Protein AF-A0AAV1ZAE6-F1 (afdb_monomer_lite)

pLDDT: mean 77.92, std 19.26, range [39.47, 96.94]

Structure (mmCIF, N/CA/C/O backbone):
data_AF-A0AAV1ZAE6-F1
#
_entry.id   AF-A0AAV1ZAE6-F1
#
loop_
_atom_site.group_PDB
_atom_site.id
_atom_site.type_symbol
_atom_site.label_atom_id
_atom_site.label_alt_id
_atom_sit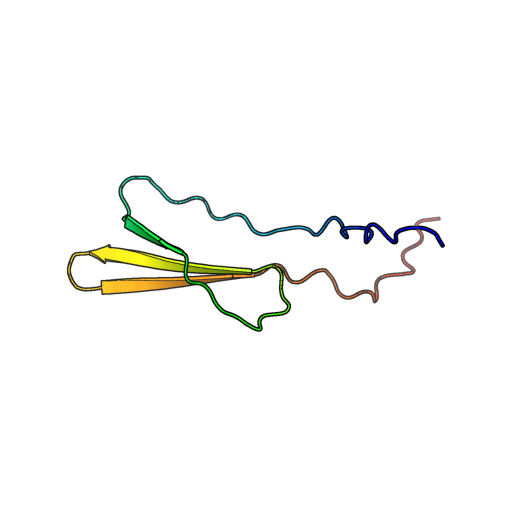e.label_comp_id
_atom_site.label_asym_id
_atom_site.label_entity_id
_atom_site.label_seq_id
_atom_site.pdbx_PDB_ins_code
_atom_site.Cartn_x
_atom_site.Cartn_y
_atom_site.Cartn_z
_atom_site.occupancy
_atom_site.B_iso_or_equiv
_atom_site.auth_seq_id
_atom_site.auth_comp_id
_atom_site.auth_asym_id
_atom_site.auth_atom_id
_atom_site.pdbx_PDB_model_num
ATOM 1 N N . ARG A 1 1 ? 41.307 1.790 -5.470 1.00 39.47 1 ARG A N 1
ATOM 2 C CA . ARG A 1 1 ? 40.215 1.049 -6.150 1.00 39.47 1 ARG A CA 1
ATOM 3 C C . ARG A 1 1 ? 38.952 1.857 -5.884 1.00 39.47 1 ARG A C 1
ATOM 5 O O . ARG A 1 1 ? 38.621 2.017 -4.720 1.00 39.47 1 ARG A O 1
ATOM 12 N N . LEU A 1 2 ? 38.400 2.508 -6.911 1.00 41.62 2 LEU A N 1
ATOM 13 C CA . LEU A 1 2 ? 37.284 3.455 -6.788 1.00 41.62 2 LEU A CA 1
ATOM 14 C C . LEU A 1 2 ? 36.094 2.789 -6.086 1.00 41.62 2 LEU A C 1
ATOM 16 O O . LEU A 1 2 ? 35.679 1.701 -6.486 1.00 41.62 2 LEU A O 1
ATOM 20 N N . SER A 1 3 ? 35.584 3.439 -5.040 1.00 45.44 3 SER A N 1
ATOM 21 C CA . SER A 1 3 ? 34.294 3.137 -4.432 1.00 45.44 3 SER A CA 1
ATOM 22 C C . SER A 1 3 ? 33.224 3.331 -5.498 1.00 45.44 3 SER A C 1
ATOM 24 O O . SER A 1 3 ? 32.951 4.451 -5.928 1.00 45.44 3 SER A O 1
ATOM 26 N N . THR A 1 4 ? 32.651 2.228 -5.961 1.00 49.31 4 THR A N 1
ATOM 27 C CA . THR A 1 4 ? 31.414 2.215 -6.734 1.00 49.31 4 THR A CA 1
ATOM 28 C C . THR A 1 4 ? 30.295 2.639 -5.789 1.00 49.31 4 THR A C 1
ATOM 30 O O . THR A 1 4 ? 29.561 1.814 -5.255 1.00 49.31 4 THR A O 1
ATOM 33 N N . GLU A 1 5 ? 30.185 3.945 -5.538 1.00 47.84 5 GLU A N 1
ATOM 34 C CA . GLU A 1 5 ? 28.904 4.517 -5.146 1.00 47.84 5 GLU A CA 1
ATOM 35 C C . GLU A 1 5 ? 27.955 4.192 -6.293 1.00 47.84 5 GLU A C 1
ATOM 37 O O . GLU A 1 5 ? 28.054 4.755 -7.386 1.00 47.84 5 GLU A O 1
ATOM 42 N N . GLY A 1 6 ? 27.144 3.152 -6.086 1.00 48.78 6 GLY A N 1
ATOM 43 C CA . GLY A 1 6 ? 26.219 2.653 -7.083 1.00 48.78 6 GLY A CA 1
ATOM 44 C C . GLY A 1 6 ? 25.412 3.821 -7.618 1.00 48.78 6 GLY A C 1
ATOM 45 O O . GLY A 1 6 ? 24.803 4.564 -6.847 1.00 48.78 6 GLY A O 1
ATOM 46 N N . ILE A 1 7 ? 25.440 3.995 -8.938 1.00 48.66 7 ILE A N 1
ATOM 47 C CA . I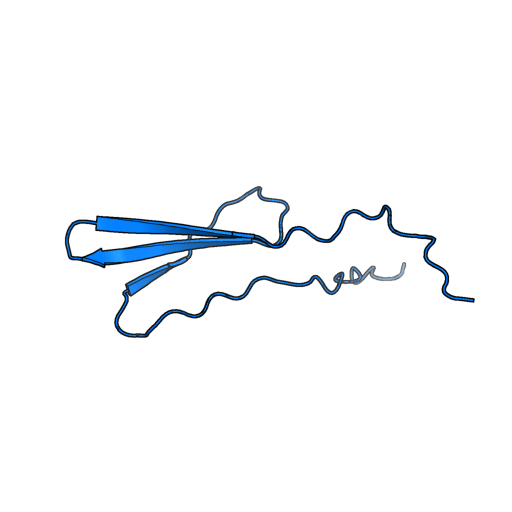LE A 1 7 ? 24.538 4.892 -9.648 1.00 48.66 7 ILE A CA 1
ATOM 48 C C . ILE A 1 7 ? 23.133 4.451 -9.237 1.00 48.66 7 ILE A C 1
ATOM 50 O O . ILE A 1 7 ? 22.620 3.457 -9.745 1.00 48.66 7 ILE A O 1
ATOM 54 N N . LYS A 1 8 ? 22.531 5.142 -8.262 1.00 55.47 8 LYS A N 1
ATOM 55 C CA . LYS A 1 8 ? 21.118 4.976 -7.937 1.00 55.47 8 LYS A CA 1
ATOM 56 C C . LYS A 1 8 ? 20.390 5.368 -9.210 1.00 55.47 8 LYS A C 1
ATOM 58 O O . LYS A 1 8 ? 20.339 6.555 -9.542 1.00 55.47 8 LYS A O 1
ATOM 63 N N . SER A 1 9 ? 19.910 4.386 -9.971 1.00 61.31 9 SER A N 1
ATOM 64 C CA . SER A 1 9 ? 19.040 4.664 -11.104 1.00 61.31 9 SER A CA 1
ATOM 65 C C . SER A 1 9 ? 17.900 5.522 -10.572 1.00 61.31 9 SER A C 1
ATOM 67 O O . SER A 1 9 ? 17.245 5.143 -9.601 1.00 61.31 9 SER A O 1
ATOM 69 N N . ARG A 1 10 ? 17.709 6.713 -11.145 1.00 62.41 10 ARG A N 1
ATOM 70 C CA . ARG A 1 10 ? 16.551 7.553 -10.836 1.00 62.41 10 ARG A CA 1
ATOM 71 C C . ARG A 1 10 ? 15.324 6.846 -11.409 1.00 62.41 10 ARG A C 1
ATOM 73 O O . ARG A 1 10 ? 14.983 7.056 -12.567 1.00 62.41 10 ARG A O 1
ATOM 80 N N . GLY A 1 11 ? 14.766 5.936 -10.618 1.00 70.00 11 GLY A N 1
ATOM 81 C CA . GLY A 1 11 ? 13.491 5.283 -10.872 1.00 70.00 11 GLY A CA 1
ATOM 82 C C . GLY A 1 11 ? 12.348 6.287 -10.998 1.00 70.00 11 GLY A C 1
ATOM 83 O O . GLY A 1 11 ? 12.501 7.449 -10.608 1.00 70.00 11 GLY A O 1
ATOM 84 N N . GLY A 1 12 ? 11.210 5.846 -11.534 1.00 81.50 12 GLY A N 1
ATOM 85 C CA . GLY A 1 12 ? 9.996 6.668 -11.590 1.00 81.50 12 GLY A CA 1
ATOM 86 C C . GLY A 1 12 ? 9.384 6.861 -10.201 1.00 81.50 12 GLY A C 1
ATOM 87 O O . GLY A 1 12 ? 8.884 7.939 -9.879 1.00 81.50 12 GLY A O 1
ATOM 88 N N . GLY A 1 13 ? 9.505 5.835 -9.358 1.00 85.06 13 GLY A N 1
ATOM 89 C CA . GLY A 1 13 ? 8.915 5.775 -8.034 1.00 85.06 13 GLY A CA 1
ATOM 90 C C . GLY A 1 13 ? 7.395 5.638 -8.088 1.00 85.06 13 GLY A C 1
ATOM 91 O O . GLY A 1 13 ? 6.741 5.862 -9.106 1.00 85.06 13 GLY A O 1
ATOM 92 N N . VAL A 1 14 ? 6.811 5.276 -6.951 1.00 89.38 14 VAL A N 1
ATOM 93 C CA . VAL A 1 14 ? 5.358 5.239 -6.770 1.00 89.38 14 VAL A CA 1
ATOM 94 C C . VAL A 1 14 ? 4.954 6.214 -5.675 1.00 89.38 14 VAL A C 1
ATOM 96 O O . VAL A 1 14 ? 5.636 6.345 -4.659 1.00 89.38 14 VAL A O 1
ATOM 99 N N . LEU A 1 15 ? 3.829 6.896 -5.883 1.00 91.44 15 LEU A N 1
ATOM 100 C CA . LEU A 1 15 ? 3.215 7.778 -4.899 1.00 91.44 15 LEU A CA 1
ATOM 101 C C . LEU A 1 15 ? 1.755 7.377 -4.717 1.00 91.44 15 LEU A C 1
ATOM 103 O O . LEU A 1 15 ? 1.006 7.257 -5.684 1.00 91.44 15 LEU A O 1
ATOM 107 N N . LEU A 1 16 ? 1.346 7.233 -3.461 1.00 92.94 16 LEU A N 1
ATOM 108 C CA . LEU A 1 16 ? -0.049 7.098 -3.080 1.00 92.94 16 LEU A CA 1
ATOM 109 C C . LEU A 1 16 ? -0.392 8.198 -2.079 1.00 92.94 16 LEU A C 1
ATOM 111 O O . LEU A 1 16 ? 0.233 8.305 -1.025 1.00 92.94 16 LEU A O 1
ATOM 115 N N . ALA A 1 17 ? -1.406 8.997 -2.399 1.00 94.38 17 ALA A N 1
ATOM 116 C CA . ALA A 1 17 ? -1.984 9.960 -1.475 1.00 94.38 17 ALA A CA 1
ATOM 117 C C . ALA A 1 17 ? -3.256 9.375 -0.856 1.00 94.38 17 ALA A C 1
ATOM 119 O O . ALA A 1 17 ? -4.135 8.892 -1.570 1.00 94.38 17 ALA A O 1
ATOM 120 N N . LEU A 1 18 ? -3.366 9.446 0.469 1.00 94.44 18 LEU A N 1
ATOM 121 C CA . LEU A 1 18 ? -4.539 8.989 1.206 1.00 94.44 18 LEU A CA 1
ATOM 122 C C . LEU A 1 18 ? -5.165 10.154 1.971 1.00 94.44 18 LEU A C 1
ATOM 124 O O . LEU A 1 18 ? -4.467 10.968 2.579 1.00 94.44 18 LEU A O 1
ATOM 128 N N . ASN A 1 19 ? -6.495 10.231 1.960 1.00 93.44 19 ASN A N 1
ATOM 129 C CA . ASN A 1 19 ? -7.211 11.185 2.795 1.00 93.44 19 ASN A CA 1
ATOM 130 C C . ASN A 1 19 ? -6.987 10.845 4.281 1.00 93.44 19 ASN A C 1
ATOM 132 O O . ASN A 1 19 ? -7.095 9.687 4.677 1.00 93.44 19 ASN A O 1
ATOM 136 N N . LYS A 1 20 ? -6.721 11.863 5.110 1.00 93.19 20 LYS A N 1
ATOM 137 C CA . LYS A 1 20 ? -6.408 11.719 6.545 1.00 93.19 20 LYS A CA 1
ATOM 138 C C . LYS A 1 20 ? -7.511 11.044 7.373 1.00 93.19 20 LYS A C 1
ATOM 140 O O . LYS A 1 20 ? -7.240 10.603 8.481 1.00 93.19 20 LYS A O 1
ATOM 145 N N . SER A 1 21 ? -8.740 10.986 6.858 1.00 92.88 21 SER A N 1
ATOM 146 C CA . SER A 1 21 ? -9.852 10.257 7.484 1.00 92.88 21 SER A CA 1
ATOM 147 C C . SER A 1 21 ? -9.672 8.735 7.464 1.00 92.88 21 SER A C 1
ATOM 149 O O . SER A 1 21 ? -10.293 8.044 8.269 1.00 92.88 21 SER A O 1
ATOM 151 N N . PHE A 1 22 ? -8.814 8.207 6.589 1.00 93.19 22 PHE A N 1
ATOM 152 C CA . PHE A 1 22 ? -8.521 6.782 6.527 1.00 93.19 22 PHE A CA 1
ATOM 153 C C . PHE A 1 22 ? -7.284 6.435 7.347 1.00 93.19 22 PHE A C 1
ATOM 155 O O . PHE A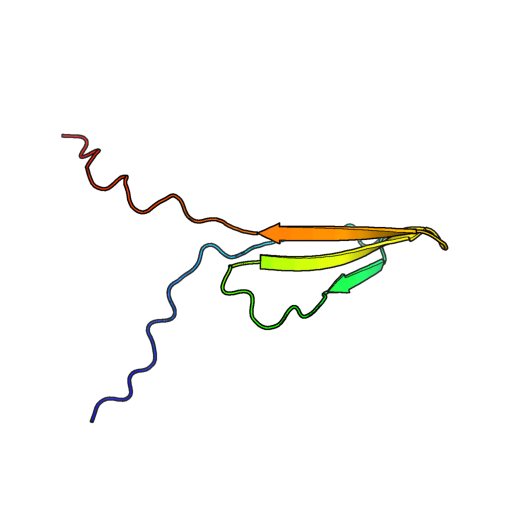 1 22 ? -6.259 7.114 7.304 1.00 93.19 22 PHE A O 1
ATOM 162 N N . THR A 1 23 ? -7.366 5.315 8.059 1.00 94.31 23 THR A N 1
ATOM 163 C CA . THR A 1 23 ? -6.197 4.686 8.676 1.00 94.31 23 THR A CA 1
ATOM 164 C C . THR A 1 23 ? -5.594 3.701 7.692 1.00 94.31 23 THR A C 1
ATOM 166 O O . THR A 1 23 ? -6.319 2.886 7.118 1.00 94.31 23 THR A O 1
ATOM 169 N N . ALA A 1 24 ? -4.278 3.734 7.522 1.00 95.12 24 ALA A N 1
ATOM 170 C CA . ALA A 1 24 ? -3.598 2.789 6.660 1.00 95.12 24 ALA A CA 1
ATOM 171 C C . ALA A 1 24 ? -2.253 2.341 7.224 1.00 95.12 24 ALA A C 1
ATOM 173 O O . ALA A 1 24 ? -1.631 3.038 8.025 1.00 95.12 24 ALA A O 1
ATOM 174 N N . THR A 1 25 ? -1.826 1.16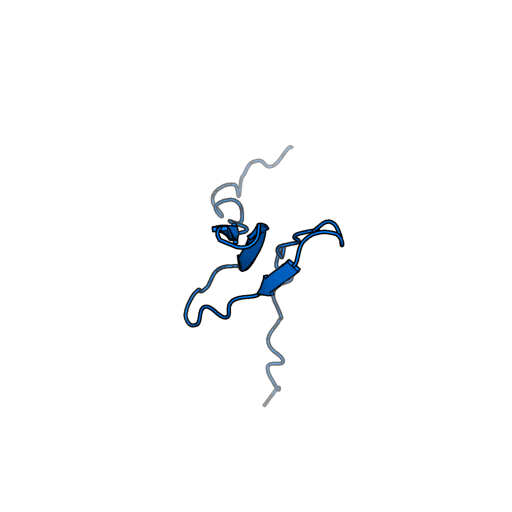2 6.790 1.00 95.69 25 THR A N 1
ATOM 175 C CA . THR A 1 25 ? -0.575 0.528 7.198 1.00 95.69 25 THR A CA 1
ATOM 176 C C . THR A 1 25 ? 0.177 0.110 5.948 1.00 95.69 25 THR A C 1
ATOM 178 O O . THR A 1 25 ? -0.349 -0.662 5.145 1.00 95.69 25 THR A O 1
ATOM 181 N N . ILE A 1 26 ? 1.386 0.644 5.779 1.00 94.75 26 ILE A N 1
ATOM 182 C CA . ILE A 1 26 ? 2.309 0.207 4.730 1.00 94.75 26 ILE A CA 1
ATOM 183 C C . ILE A 1 26 ? 2.770 -1.207 5.082 1.00 94.75 26 ILE A C 1
ATOM 185 O O . ILE A 1 26 ? 3.053 -1.494 6.245 1.00 94.75 26 ILE A O 1
ATOM 189 N N . LEU A 1 27 ? 2.787 -2.088 4.089 1.00 94.19 27 LEU A N 1
ATOM 190 C CA . LEU A 1 27 ? 3.177 -3.480 4.245 1.00 94.19 27 LEU A CA 1
ATOM 191 C C . LEU A 1 27 ? 4.535 -3.693 3.586 1.00 94.19 27 LEU A C 1
ATOM 193 O O . LEU A 1 27 ? 4.689 -3.455 2.387 1.00 94.19 27 LEU A O 1
ATOM 197 N N . ASP A 1 28 ? 5.494 -4.178 4.368 1.00 89.31 28 ASP A N 1
ATOM 198 C CA . ASP A 1 28 ? 6.785 -4.600 3.844 1.00 89.31 28 ASP A CA 1
ATOM 199 C C . ASP A 1 28 ? 6.619 -5.937 3.122 1.00 89.31 28 ASP A C 1
ATOM 201 O O . ASP A 1 28 ? 6.263 -6.954 3.722 1.00 89.31 28 ASP A O 1
ATOM 205 N N . VAL A 1 29 ? 6.875 -5.932 1.815 1.00 85.12 29 VAL A N 1
ATOM 206 C CA . VAL A 1 29 ? 6.866 -7.139 0.985 1.00 85.12 29 VAL A CA 1
ATOM 207 C C . VAL A 1 29 ? 8.297 -7.396 0.524 1.00 85.12 29 VAL A C 1
ATOM 209 O O . VAL A 1 29 ? 8.734 -6.818 -0.475 1.00 85.12 29 VAL A O 1
ATOM 212 N N . PRO A 1 30 ? 9.066 -8.218 1.261 1.00 77.38 30 PRO A N 1
ATOM 213 C CA . PRO A 1 30 ? 10.421 -8.548 0.854 1.00 77.38 30 PRO A CA 1
ATOM 214 C C . PRO A 1 30 ? 10.402 -9.299 -0.486 1.00 77.38 30 PRO A C 1
ATOM 216 O O . PRO A 1 30 ? 9.446 -10.004 -0.803 1.00 77.38 30 PRO A O 1
ATOM 219 N N . CYS A 1 31 ? 11.486 -9.162 -1.253 1.00 74.50 31 CYS A N 1
ATOM 220 C CA . CYS A 1 31 ? 11.736 -9.874 -2.516 1.00 74.50 31 CYS A CA 1
ATOM 221 C C . CYS A 1 31 ? 10.954 -9.398 -3.755 1.00 74.50 31 CYS A C 1
ATOM 223 O O . CYS A 1 31 ? 11.019 -10.063 -4.789 1.00 74.50 31 CYS A O 1
ATOM 225 N N . LEU A 1 32 ? 10.268 -8.254 -3.703 1.00 74.69 32 LEU A N 1
ATOM 226 C CA . LEU A 1 32 ? 9.668 -7.653 -4.894 1.00 74.69 32 LEU A CA 1
ATOM 227 C C . LEU A 1 32 ? 10.659 -6.684 -5.560 1.00 74.69 32 LEU A C 1
ATOM 229 O O . LEU A 1 32 ? 10.820 -5.557 -5.103 1.00 74.69 32 LEU A O 1
ATOM 233 N N . ASP A 1 33 ? 11.317 -7.116 -6.640 1.00 79.06 33 ASP A N 1
ATOM 234 C CA . ASP A 1 33 ? 12.211 -6.270 -7.459 1.00 79.06 33 ASP A CA 1
ATOM 235 C C . ASP A 1 33 ? 11.408 -5.371 -8.422 1.00 79.06 33 ASP A C 1
ATOM 237 O O . ASP A 1 33 ? 11.587 -5.385 -9.638 1.00 79.06 33 ASP A O 1
ATOM 241 N N . LEU A 1 34 ? 10.424 -4.653 -7.873 1.00 82.06 34 LEU A N 1
ATOM 242 C CA . LEU A 1 34 ? 9.596 -3.683 -8.588 1.00 82.06 34 LEU A CA 1
ATOM 243 C C . LEU A 1 34 ? 9.497 -2.397 -7.773 1.00 82.06 34 LEU A C 1
ATOM 245 O O . LEU A 1 34 ? 9.468 -2.416 -6.542 1.00 82.06 34 LEU A O 1
ATOM 249 N N . GLU A 1 35 ? 9.357 -1.272 -8.468 1.00 88.81 35 GLU A N 1
ATOM 250 C CA . GLU A 1 35 ? 8.991 -0.002 -7.846 1.00 88.81 35 GLU A CA 1
ATOM 251 C C . GLU A 1 35 ? 7.519 -0.067 -7.421 1.00 88.81 35 GLU A C 1
ATOM 253 O O . GLU A 1 35 ? 6.617 0.235 -8.204 1.00 88.81 35 GLU A O 1
ATOM 258 N N . ALA A 1 36 ? 7.268 -0.525 -6.194 1.00 90.44 36 ALA A N 1
ATOM 259 C CA . ALA A 1 36 ? 5.924 -0.757 -5.685 1.00 90.44 36 ALA A CA 1
ATOM 260 C C . ALA A 1 36 ? 5.768 -0.397 -4.202 1.00 90.44 36 ALA A C 1
ATOM 262 O O . ALA A 1 36 ? 6.716 -0.451 -3.421 1.00 90.44 36 ALA A O 1
ATOM 263 N N . ILE A 1 37 ? 4.533 -0.075 -3.813 1.00 92.56 37 ILE A N 1
ATOM 264 C CA . ILE A 1 37 ? 4.101 0.065 -2.423 1.00 92.56 37 ILE A CA 1
ATOM 265 C C . ILE A 1 37 ? 2.850 -0.781 -2.204 1.00 92.56 37 ILE A C 1
ATOM 267 O O . ILE A 1 37 ? 1.893 -0.732 -2.982 1.00 92.56 37 ILE A O 1
ATOM 271 N N . TRP A 1 38 ? 2.863 -1.544 -1.117 1.00 94.75 38 TRP A N 1
ATOM 272 C CA . TRP A 1 38 ? 1.705 -2.279 -0.633 1.00 94.75 38 TRP A CA 1
ATOM 273 C C . TRP A 1 38 ? 1.162 -1.589 0.608 1.00 94.75 38 TRP A C 1
ATOM 275 O O . TRP A 1 38 ? 1.913 -1.218 1.511 1.00 94.75 38 TRP A O 1
ATOM 285 N N . ILE A 1 39 ? -0.151 -1.400 0.657 1.00 96.38 39 ILE A N 1
ATOM 286 C CA . ILE A 1 39 ? -0.807 -0.741 1.781 1.00 96.38 39 ILE A CA 1
ATOM 287 C C . ILE A 1 39 ? -2.138 -1.418 2.089 1.00 96.38 39 ILE A C 1
ATOM 289 O O . ILE A 1 39 ? -2.929 -1.724 1.197 1.00 96.38 39 ILE A O 1
ATOM 293 N N . SER A 1 40 ? -2.400 -1.630 3.373 1.00 96.19 40 SER A N 1
ATOM 294 C CA . SER A 1 40 ? -3.723 -1.992 3.870 1.00 96.19 40 SER A CA 1
ATOM 295 C C . SER A 1 40 ? -4.420 -0.730 4.367 1.00 96.19 40 SER A C 1
ATOM 297 O O . SER A 1 40 ? -3.954 -0.103 5.316 1.00 96.19 40 SER A O 1
ATOM 299 N N . VAL A 1 41 ? -5.544 -0.367 3.755 1.00 96.94 41 VAL A N 1
ATOM 300 C CA . VAL A 1 41 ? -6.380 0.775 4.141 1.00 96.94 41 VAL A CA 1
ATOM 301 C C . VAL A 1 41 ? -7.613 0.265 4.877 1.00 96.94 41 VAL A C 1
ATOM 303 O O . VAL A 1 41 ? -8.391 -0.519 4.338 1.00 96.94 41 VAL A O 1
ATOM 306 N N . ARG A 1 42 ? -7.833 0.722 6.108 1.00 95.50 42 ARG A N 1
ATOM 307 C CA . ARG A 1 42 ? -9.046 0.404 6.865 1.00 95.50 42 ARG A CA 1
ATOM 308 C C . ARG A 1 42 ? -10.212 1.217 6.313 1.00 95.50 42 ARG A C 1
ATOM 310 O O . ARG A 1 42 ? -10.206 2.441 6.414 1.00 95.50 42 ARG A O 1
ATOM 317 N N . LEU A 1 43 ? -11.219 0.538 5.767 1.00 91.19 43 LEU A N 1
ATOM 318 C CA . LEU A 1 43 ? -12.431 1.192 5.261 1.00 91.19 43 LEU A CA 1
ATOM 319 C C . LEU A 1 43 ? -13.448 1.430 6.382 1.00 91.19 43 LEU A C 1
ATOM 321 O O . LEU A 1 43 ? -14.077 2.479 6.451 1.00 91.19 43 LEU A O 1
ATOM 325 N N . ASN A 1 44 ? -13.612 0.448 7.268 1.00 87.88 44 ASN A N 1
ATOM 326 C CA . ASN A 1 44 ? -14.482 0.520 8.441 1.00 87.88 44 ASN A CA 1
ATOM 327 C C . ASN A 1 44 ? -13.957 -0.430 9.537 1.00 87.88 44 ASN A C 1
ATOM 329 O O . ASN A 1 44 ? -12.863 -0.984 9.425 1.00 87.88 44 ASN A O 1
ATOM 333 N N . TYR A 1 45 ? -14.722 -0.641 10.611 1.00 84.00 45 TYR A N 1
ATOM 334 C CA . TYR A 1 45 ? -14.291 -1.483 11.735 1.00 84.00 45 TYR A CA 1
ATOM 335 C C . TYR A 1 45 ? -13.996 -2.949 11.377 1.00 84.00 45 TYR A C 1
ATOM 337 O O . TYR A 1 45 ? -13.252 -3.594 12.114 1.00 84.00 45 TYR A O 1
ATOM 345 N N . LYS A 1 46 ? -14.557 -3.479 10.283 1.00 89.81 46 LYS A N 1
ATOM 346 C CA . LYS A 1 46 ? -14.491 -4.910 9.943 1.00 89.81 46 LYS A CA 1
ATOM 347 C C . LYS A 1 46 ? -13.837 -5.210 8.596 1.00 89.81 46 LYS A C 1
ATOM 349 O O . LYS A 1 46 ? -13.548 -6.372 8.332 1.00 89.81 46 LYS A O 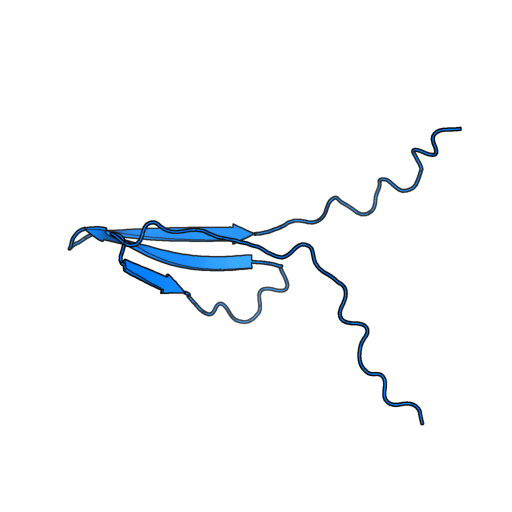1
ATOM 354 N N . SER A 1 47 ? -13.600 -4.204 7.756 1.00 94.88 47 SER A N 1
ATOM 355 C CA . SER A 1 47 ? -13.044 -4.407 6.418 1.00 94.88 47 SER A CA 1
ATOM 356 C C . SER A 1 47 ? -11.833 -3.527 6.148 1.00 94.88 47 SER A C 1
ATOM 358 O O . SER A 1 47 ? -11.866 -2.310 6.358 1.00 94.88 47 SER A O 1
ATOM 360 N N . ASN A 1 48 ? -10.813 -4.159 5.578 1.00 95.19 48 ASN A N 1
ATOM 361 C CA . ASN A 1 48 ? -9.637 -3.507 5.028 1.00 95.19 48 ASN A CA 1
ATOM 362 C C . ASN A 1 48 ? -9.608 -3.710 3.510 1.00 95.19 48 ASN A C 1
ATOM 364 O O . ASN A 1 48 ? -10.017 -4.759 3.013 1.00 95.19 48 ASN A O 1
ATOM 368 N N . LEU A 1 49 ? -9.105 -2.712 2.795 1.00 95.88 49 LEU A N 1
ATOM 369 C CA . LEU A 1 49 ? -8.772 -2.769 1.381 1.00 95.88 49 LEU A CA 1
ATOM 370 C C . LEU A 1 49 ? -7.259 -2.911 1.241 1.00 95.88 49 LEU A C 1
ATOM 372 O O . LEU A 1 49 ? -6.513 -2.096 1.780 1.00 95.88 49 LEU A O 1
ATOM 376 N N . LEU A 1 50 ? -6.812 -3.920 0.501 1.00 95.88 50 LEU A N 1
ATOM 377 C CA . LEU A 1 50 ? -5.408 -4.080 0.144 1.00 95.88 50 LEU A CA 1
ATOM 378 C C . LEU A 1 50 ? -5.159 -3.421 -1.214 1.00 95.88 50 LEU A C 1
ATOM 380 O O . LEU A 1 50 ? -5.831 -3.748 -2.191 1.00 95.88 50 LEU A O 1
ATOM 384 N N . LEU A 1 51 ? -4.197 -2.504 -1.270 1.00 95.44 51 LEU A N 1
ATOM 385 C CA . LEU A 1 51 ? -3.779 -1.838 -2.498 1.00 95.44 51 LEU A CA 1
ATOM 386 C C . LEU A 1 51 ? -2.316 -2.170 -2.791 1.00 95.44 51 LEU A C 1
ATOM 388 O O . LEU A 1 51 ? -1.461 -2.058 -1.913 1.00 95.44 51 LEU A O 1
ATOM 392 N N . CYS A 1 52 ? -2.050 -2.528 -4.045 1.00 94.12 52 CYS A N 1
ATOM 393 C CA . CYS A 1 52 ? -0.715 -2.601 -4.621 1.00 94.12 52 CYS A CA 1
ATOM 394 C C . CYS A 1 52 ? -0.611 -1.512 -5.686 1.00 94.12 52 CYS A C 1
ATOM 396 O O . CYS A 1 52 ? -1.348 -1.537 -6.674 1.00 94.12 52 CYS A O 1
ATOM 398 N N . VAL A 1 53 ? 0.273 -0.545 -5.462 1.00 93.19 53 VAL A N 1
ATOM 399 C CA . VAL A 1 53 ? 0.583 0.495 -6.444 1.00 93.19 53 VAL A CA 1
ATOM 400 C C . VAL A 1 53 ? 1.973 0.200 -6.969 1.00 93.19 53 VAL A C 1
ATOM 402 O O . VAL A 1 53 ? 2.928 0.191 -6.198 1.00 93.19 53 VAL A O 1
ATOM 405 N N . VAL A 1 54 ? 2.071 -0.062 -8.267 1.00 90.94 54 VAL A N 1
ATOM 406 C CA . VAL A 1 54 ? 3.302 -0.499 -8.924 1.00 90.94 54 VAL A CA 1
ATOM 407 C C . VAL A 1 54 ? 3.546 0.332 -10.175 1.00 90.94 54 VAL A C 1
ATOM 409 O O . VAL A 1 54 ? 2.627 0.588 -10.955 1.00 90.94 54 VAL A O 1
ATOM 412 N N . TYR A 1 55 ? 4.793 0.749 -10.362 1.00 88.44 55 TYR A N 1
ATOM 413 C CA . TYR A 1 55 ? 5.260 1.344 -11.599 1.00 88.44 55 TYR A CA 1
ATOM 414 C C . TYR A 1 55 ? 5.944 0.274 -12.448 1.00 88.44 55 TYR A C 1
ATOM 416 O O . TYR A 1 55 ? 6.958 -0.304 -12.058 1.00 88.44 55 TYR A O 1
ATOM 424 N N . PHE A 1 56 ? 5.386 0.027 -13.632 1.00 84.00 56 PHE A N 1
ATOM 425 C CA . PHE A 1 56 ? 6.053 -0.739 -14.674 1.00 84.00 56 PHE A CA 1
ATOM 426 C C . PHE A 1 56 ? 6.667 0.250 -15.667 1.00 84.00 56 PHE A C 1
ATOM 428 O O . PHE A 1 56 ? 5.911 0.922 -16.378 1.00 84.00 56 PHE A O 1
ATOM 435 N N . PRO A 1 57 ? 8.005 0.383 -15.726 1.00 77.06 57 PRO A N 1
ATOM 436 C CA . PRO A 1 57 ? 8.623 1.230 -16.730 1.00 77.06 57 PRO A CA 1
ATOM 437 C C . PRO A 1 57 ? 8.223 0.744 -18.127 1.00 77.06 57 PRO A C 1
ATOM 439 O O . PRO A 1 57 ? 8.074 -0.467 -18.336 1.00 77.06 57 PRO A O 1
ATOM 442 N N . PRO A 1 58 ? 8.051 1.658 -19.098 1.00 76.06 58 PRO A N 1
ATOM 443 C CA . PRO A 1 58 ? 7.802 1.261 -20.474 1.00 76.06 58 PRO A CA 1
ATOM 444 C C . PRO A 1 58 ? 8.896 0.285 -20.916 1.00 76.06 58 PRO A C 1
ATOM 446 O O . PRO A 1 58 ? 10.079 0.478 -20.618 1.00 76.06 58 PRO A O 1
ATOM 449 N N . SER A 1 59 ? 8.497 -0.789 -21.602 1.00 69.38 59 SER A N 1
ATOM 450 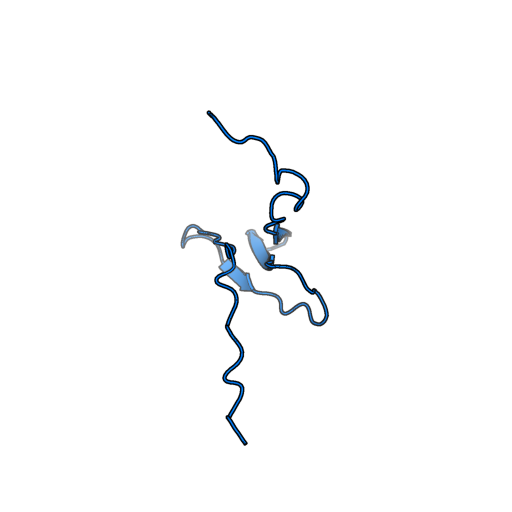C CA . SER A 1 59 ? 9.434 -1.778 -22.135 1.00 69.38 59 SER A CA 1
ATOM 451 C C . SER A 1 59 ? 10.547 -1.064 -22.902 1.00 69.38 59 SER A C 1
ATOM 453 O O . SER A 1 59 ? 10.251 -0.198 -23.726 1.00 69.38 59 SER A O 1
ATOM 455 N N . ARG A 1 60 ? 11.812 -1.456 -22.693 1.00 57.25 60 ARG A N 1
ATOM 456 C CA . ARG A 1 60 ? 13.002 -0.904 -23.380 1.00 57.25 60 ARG A CA 1
ATOM 457 C C . ARG A 1 60 ? 13.014 -1.122 -24.912 1.00 57.25 60 ARG A C 1
ATOM 459 O O . ARG A 1 60 ? 14.053 -1.009 -25.545 1.00 57.25 60 ARG A O 1
ATOM 466 N N . HIS A 1 61 ? 11.877 -1.434 -25.531 1.00 54.28 61 HIS A N 1
ATOM 467 C CA . HIS A 1 61 ? 11.697 -1.615 -26.973 1.00 54.28 61 HIS A CA 1
ATOM 468 C C . HIS A 1 61 ? 10.997 -0.425 -27.639 1.00 54.28 61 HIS A C 1
ATOM 470 O O . HIS A 1 61 ? 10.173 -0.599 -28.528 1.00 54.28 61 HIS A O 1
ATOM 476 N N . VAL A 1 62 ? 11.354 0.796 -27.237 1.00 51.19 62 VAL A N 1
ATOM 477 C CA . VAL A 1 62 ? 11.154 1.990 -28.076 1.00 51.19 62 VAL A CA 1
ATOM 478 C C . VAL A 1 62 ? 12.467 2.776 -28.158 1.00 51.19 62 VAL A C 1
ATOM 480 O O . VAL A 1 62 ? 12.515 3.992 -28.024 1.00 51.19 62 VAL A O 1
ATOM 483 N N . GLU A 1 63 ? 13.574 2.071 -28.384 1.00 52.84 63 GLU A N 1
ATOM 484 C CA . GLU A 1 63 ? 14.718 2.658 -29.080 1.00 52.84 63 GLU A CA 1
ATOM 485 C C . GLU A 1 63 ? 14.427 2.520 -30.577 1.00 52.84 63 GLU A C 1
ATOM 487 O O . GLU A 1 63 ? 14.538 1.419 -31.105 1.00 52.84 63 GLU A O 1
ATOM 492 N N . ASN A 1 64 ? 13.948 3.599 -31.217 1.00 44.47 64 ASN A N 1
ATOM 493 C CA . ASN A 1 64 ? 14.059 3.921 -32.661 1.00 44.47 64 ASN A CA 1
ATOM 494 C C . ASN A 1 64 ? 12.898 4.748 -33.245 1.00 44.47 64 ASN A C 1
ATOM 496 O O . ASN A 1 64 ? 12.819 4.892 -34.461 1.00 44.47 64 ASN A O 1
ATOM 500 N N . ALA A 1 65 ? 12.061 5.410 -32.444 1.00 48.44 65 ALA A N 1
ATOM 501 C CA . ALA A 1 65 ? 11.341 6.580 -32.960 1.00 48.44 65 ALA A CA 1
ATOM 502 C C . ALA A 1 65 ? 12.256 7.815 -32.876 1.00 48.44 65 ALA A C 1
ATOM 504 O O . ALA A 1 65 ? 12.037 8.729 -32.083 1.00 48.44 65 ALA A O 1
ATOM 505 N N . LYS A 1 66 ? 13.335 7.810 -33.672 1.00 43.94 66 LYS A N 1
ATOM 506 C CA . LYS A 1 66 ? 14.037 9.044 -34.031 1.00 43.94 66 LYS A CA 1
ATOM 507 C C . LYS A 1 66 ? 13.056 9.872 -34.857 1.00 43.94 66 LYS A C 1
ATOM 509 O O . LYS A 1 66 ? 12.784 9.518 -36.001 1.00 43.94 66 LYS A O 1
ATOM 514 N N . TYR A 1 67 ? 12.528 10.952 -34.293 1.00 41.69 67 TYR A N 1
ATOM 515 C CA . TYR A 1 67 ? 11.981 12.015 -35.126 1.00 41.69 67 TYR A CA 1
ATOM 516 C C . TYR A 1 67 ? 13.173 12.725 -35.765 1.00 41.69 67 TYR A C 1
ATOM 518 O O . TYR A 1 67 ? 14.074 13.200 -35.072 1.00 41.69 67 TYR A O 1
ATOM 526 N N . THR A 1 68 ? 13.211 12.608 -37.088 1.00 41.28 68 THR A N 1
ATOM 527 C CA . THR A 1 68 ? 14.133 13.296 -37.995 1.00 41.28 68 THR A CA 1
ATOM 528 C C . THR A 1 68 ? 13.769 14.772 -38.048 1.00 41.28 68 THR A C 1
ATOM 530 O O . THR A 1 68 ? 12.562 15.063 -37.879 1.00 41.28 68 THR A O 1
#

Foldseek 3Di:
DDPCPDPPPPDPADDDDDDPVKDKDWDDDPPPPFRWTWMWIDPDPPDIDIDITTDDPPPPPPPPPPPD

Organism: NCBI:txid280406

Sequence (68 aa):
RLSTEGIKSRGGGVLLALNKSFTATILDVPCLDLEAIWISVRLNYKSNLLLCVVYFPPSRHVENAKYT

Secondary structure (DSSP, 8-state):
-------------------TTSEEEEE--TT--SEEEEEEEE-SSS-EEEEEEEE-PPPS--------

Radius of gyration: 18.21 Å; chains: 1; bounding box: 55×23×50 Å